Protein AF-A0A966GHR8-F1 (afdb_monomer_lite)

Secondary structure (DS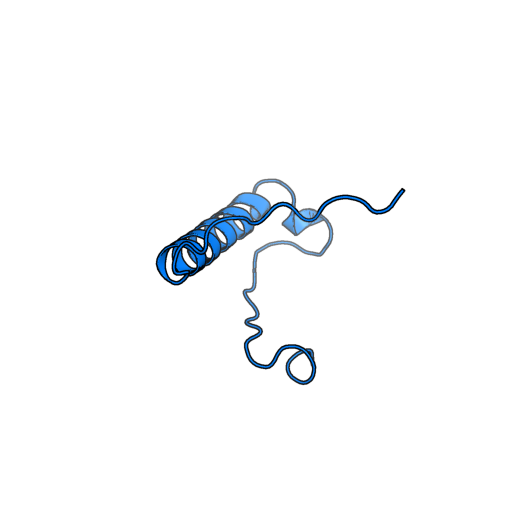SP, 8-state):
--TTT-TT------SS-TTGGGSTTTHHHHHHHHHHHHHHHHHHS--PPP-PPPPP-

Sequence (57 aa):
DWTANAPRVEVIEVPGDHDSMVLEPNVRVLAARMRRVIAAAERARPVAPFVPVRAAE

Structure (mmCIF, N/CA/C/O backbone):
data_AF-A0A966GHR8-F1
#
_entry.id   AF-A0A966GHR8-F1
#
loop_
_atom_site.group_PDB
_atom_site.id
_atom_site.type_symbol
_atom_site.label_atom_id
_atom_site.label_alt_id
_atom_site.label_comp_id
_atom_site.label_asym_id
_atom_site.label_entity_id
_atom_site.label_seq_id
_atom_site.pdbx_PDB_ins_code
_atom_site.Cartn_x
_atom_site.Cartn_y
_atom_site.Cartn_z
_atom_site.occupancy
_atom_site.B_iso_or_equiv
_atom_site.auth_seq_id
_atom_site.auth_comp_id
_atom_site.auth_asym_id
_atom_site.auth_atom_id
_atom_site.pdbx_PDB_model_num
ATOM 1 N N . ASP A 1 1 ? 9.053 -2.148 15.200 1.00 87.12 1 ASP A N 1
ATOM 2 C CA . ASP A 1 1 ? 7.645 -2.576 15.211 1.00 87.12 1 ASP A CA 1
ATOM 3 C C . ASP A 1 1 ? 6.768 -1.346 15.426 1.00 87.12 1 ASP A C 1
ATOM 5 O O . ASP A 1 1 ? 6.990 -0.621 16.388 1.00 87.12 1 ASP A O 1
ATOM 9 N N . TRP A 1 2 ? 5.856 -1.057 14.493 1.00 94.12 2 TRP A N 1
ATOM 10 C CA . TRP A 1 2 ? 4.968 0.116 14.541 1.00 94.12 2 TRP A CA 1
ATOM 11 C C . TRP A 1 2 ? 3.659 -0.140 15.294 1.00 94.12 2 TRP A C 1
ATOM 13 O O . TRP A 1 2 ? 2.945 0.813 15.614 1.00 94.12 2 TRP A O 1
ATOM 23 N N . THR A 1 3 ? 3.347 -1.399 15.608 1.00 94.12 3 THR A N 1
ATOM 24 C CA . THR A 1 3 ? 2.061 -1.793 16.201 1.00 94.12 3 THR A CA 1
ATOM 25 C C . THR A 1 3 ? 1.795 -1.131 17.555 1.00 94.12 3 THR A C 1
ATOM 27 O O . THR A 1 3 ? 0.646 -0.826 17.860 1.00 94.12 3 THR A O 1
ATOM 30 N N . ALA A 1 4 ? 2.842 -0.797 18.318 1.00 95.88 4 ALA A N 1
ATOM 31 C CA . ALA A 1 4 ? 2.723 -0.067 19.583 1.00 95.88 4 ALA A CA 1
ATOM 32 C C . ALA A 1 4 ? 2.073 1.324 19.433 1.00 95.88 4 ALA A C 1
ATOM 34 O O . ALA A 1 4 ? 1.355 1.768 20.322 1.00 95.88 4 ALA A O 1
ATOM 35 N N . ASN A 1 5 ? 2.305 2.003 18.305 1.00 96.94 5 ASN A N 1
ATOM 36 C CA . ASN A 1 5 ? 1.766 3.341 18.033 1.00 96.94 5 ASN A CA 1
ATOM 37 C C . ASN A 1 5 ? 0.531 3.296 17.123 1.00 96.94 5 ASN A C 1
ATOM 39 O O . ASN A 1 5 ? -0.337 4.162 17.195 1.00 96.94 5 ASN A O 1
ATOM 43 N N . ALA A 1 6 ? 0.446 2.283 16.261 1.00 96.12 6 ALA A N 1
ATOM 44 C CA . ALA A 1 6 ? -0.655 2.080 15.334 1.00 96.12 6 ALA A CA 1
ATOM 45 C C . ALA A 1 6 ? -1.106 0.610 15.384 1.00 96.12 6 ALA A C 1
ATOM 47 O O . ALA A 1 6 ? -0.708 -0.182 14.531 1.00 96.12 6 ALA A O 1
ATOM 48 N N . PRO A 1 7 ? -1.975 0.227 16.339 1.00 95.31 7 PRO A N 1
ATOM 49 C CA . PRO A 1 7 ? -2.352 -1.177 16.556 1.00 95.31 7 PRO A CA 1
ATOM 50 C C . PRO A 1 7 ? -3.042 -1.857 15.367 1.00 95.31 7 PRO A C 1
ATOM 52 O O . PRO A 1 7 ? -3.164 -3.074 15.336 1.00 95.31 7 PRO A O 1
ATOM 55 N N . ARG A 1 8 ? -3.524 -1.072 14.396 1.00 93.38 8 ARG A N 1
ATOM 56 C CA . ARG A 1 8 ? -4.165 -1.553 13.163 1.00 93.38 8 ARG A CA 1
ATOM 57 C C . ARG A 1 8 ? -3.300 -1.346 11.915 1.00 93.38 8 ARG A C 1
ATOM 59 O O . ARG A 1 8 ? -3.842 -1.271 10.818 1.00 93.38 8 ARG A O 1
ATOM 66 N N . VAL A 1 9 ? -1.990 -1.156 12.073 1.00 95.19 9 VAL A N 1
ATOM 67 C CA . VAL A 1 9 ? -1.077 -1.016 10.932 1.00 95.19 9 VAL A CA 1
ATOM 68 C C . VAL A 1 9 ? -0.975 -2.340 10.171 1.00 95.19 9 VAL A C 1
ATOM 70 O O . VAL A 1 9 ? -0.871 -3.405 10.774 1.00 95.19 9 VAL A O 1
ATOM 73 N N . GLU A 1 10 ? -0.998 -2.264 8.845 1.00 94.88 10 GLU A N 1
ATOM 74 C CA . GLU A 1 10 ? -0.792 -3.390 7.932 1.00 94.88 10 GLU A CA 1
ATOM 75 C C . GLU A 1 10 ? 0.448 -3.100 7.078 1.00 94.88 10 GLU A C 1
ATOM 77 O O . GLU A 1 10 ? 0.657 -1.961 6.652 1.00 94.88 10 GLU A O 1
ATOM 82 N N . VAL A 1 11 ? 1.267 -4.122 6.820 1.00 95.62 11 VAL A N 1
ATOM 83 C CA . VAL A 1 11 ? 2.424 -4.028 5.921 1.00 95.62 11 VAL A CA 1
ATOM 84 C C . VAL A 1 11 ? 2.089 -4.746 4.620 1.00 95.62 11 VAL A C 1
ATOM 86 O O . VAL A 1 11 ? 1.754 -5.927 4.626 1.00 95.62 11 VAL A O 1
ATOM 89 N N . ILE A 1 12 ? 2.192 -4.029 3.501 1.00 96.25 12 ILE A N 1
ATOM 90 C CA . ILE A 1 12 ? 1.973 -4.568 2.158 1.00 96.25 12 ILE A CA 1
ATOM 91 C C . ILE A 1 12 ? 3.274 -4.415 1.378 1.00 96.25 12 ILE A C 1
ATOM 93 O O . ILE A 1 12 ? 3.697 -3.296 1.091 1.00 96.25 12 ILE A O 1
ATOM 97 N N . GLU A 1 13 ? 3.887 -5.535 1.013 1.00 96.81 13 GLU A N 1
ATOM 98 C CA . GLU A 1 13 ? 5.096 -5.535 0.193 1.00 96.81 13 GLU A CA 1
ATOM 99 C C . GLU A 1 13 ? 4.776 -5.176 -1.264 1.00 96.81 13 GLU A C 1
ATOM 101 O O . GLU A 1 13 ? 3.750 -5.583 -1.829 1.00 96.81 13 GLU A O 1
ATOM 106 N N . VAL A 1 14 ? 5.667 -4.402 -1.882 1.00 97.69 14 VAL A N 1
ATOM 107 C CA . VAL A 1 14 ? 5.589 -3.998 -3.289 1.00 97.69 14 VAL A CA 1
ATOM 108 C C . VAL A 1 14 ? 6.957 -4.171 -3.958 1.00 97.69 14 VAL A C 1
ATOM 110 O O . V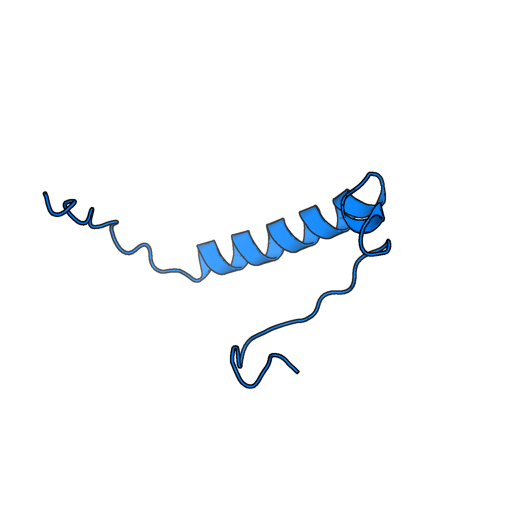AL A 1 14 ? 7.967 -4.174 -3.257 1.00 97.69 14 VAL A O 1
ATOM 113 N N . PRO A 1 15 ? 7.015 -4.330 -5.294 1.00 98.44 15 PRO A N 1
ATOM 114 C CA . PRO A 1 15 ? 8.281 -4.427 -6.015 1.00 98.44 15 PRO A CA 1
ATOM 115 C C . PRO A 1 15 ? 9.133 -3.157 -5.903 1.00 98.44 15 PRO A C 1
ATOM 117 O O . PRO A 1 15 ? 8.596 -2.054 -5.811 1.00 98.44 15 PRO A O 1
ATOM 120 N N . GLY A 1 16 ? 10.450 -3.326 -6.014 1.00 97.44 16 GLY A N 1
ATOM 121 C CA . GLY A 1 16 ? 11.431 -2.248 -5.903 1.00 97.44 16 GLY A CA 1
ATOM 122 C C . GLY A 1 16 ? 12.020 -2.108 -4.499 1.00 97.44 16 GLY A C 1
ATOM 123 O O . GLY A 1 16 ? 11.557 -2.712 -3.535 1.00 97.44 16 GLY A O 1
ATOM 124 N N . ASP A 1 17 ? 13.079 -1.318 -4.417 1.00 97.19 17 ASP A N 1
ATOM 125 C CA . ASP A 1 17 ? 13.682 -0.817 -3.181 1.00 97.19 17 ASP A CA 1
ATOM 126 C C . ASP A 1 17 ? 13.168 0.600 -2.866 1.00 97.19 17 ASP A C 1
ATOM 128 O O . ASP A 1 17 ? 12.213 1.067 -3.485 1.00 97.19 17 ASP A O 1
ATOM 132 N N . HIS A 1 18 ? 13.793 1.293 -1.910 1.00 96.19 18 HIS A N 1
ATOM 133 C CA . HIS A 1 18 ? 13.381 2.636 -1.486 1.00 96.19 18 HIS A CA 1
ATOM 134 C C . HIS A 1 18 ? 13.222 3.627 -2.651 1.00 96.19 1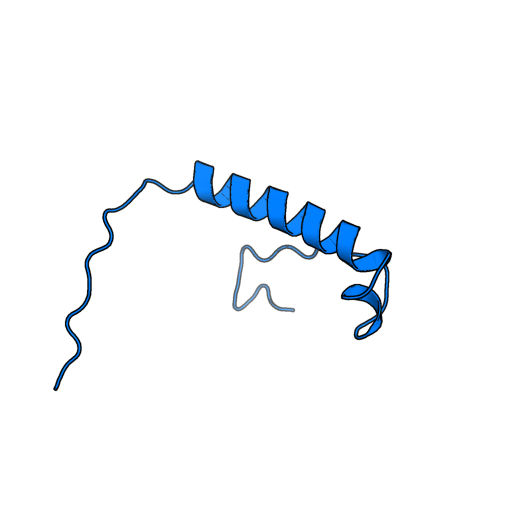8 HIS A C 1
ATOM 136 O O . HIS A 1 18 ? 12.258 4.393 -2.675 1.00 96.19 18 HIS A O 1
ATOM 142 N N . ASP A 1 19 ? 14.125 3.565 -3.631 1.00 96.75 19 ASP A N 1
ATOM 143 C CA . ASP A 1 19 ? 14.180 4.521 -4.735 1.00 96.75 19 ASP A CA 1
ATOM 144 C C . ASP A 1 19 ? 13.330 4.051 -5.918 1.00 96.75 19 ASP A C 1
ATOM 146 O O . ASP A 1 19 ? 12.595 4.822 -6.535 1.00 96.75 19 ASP A O 1
ATOM 150 N N . SER A 1 20 ? 13.397 2.760 -6.240 1.00 98.12 20 SER A N 1
ATOM 151 C CA . SER A 1 20 ? 12.725 2.203 -7.412 1.00 98.12 20 SER A CA 1
ATOM 152 C C . SER A 1 20 ? 11.262 1.831 -7.166 1.00 98.12 20 SER A C 1
ATOM 154 O O . SER A 1 20 ? 10.523 1.688 -8.141 1.00 98.12 20 SER A O 1
ATOM 156 N N . MET A 1 21 ? 10.799 1.700 -5.915 1.00 97.44 21 MET A N 1
ATOM 157 C CA . MET A 1 21 ? 9.395 1.360 -5.612 1.00 97.44 21 MET A CA 1
ATOM 158 C C . MET A 1 21 ? 8.398 2.443 -6.052 1.00 97.44 21 MET A C 1
ATOM 160 O O . MET A 1 21 ? 7.217 2.156 -6.258 1.00 97.44 21 MET A O 1
ATOM 164 N N . VAL A 1 22 ? 8.864 3.686 -6.211 1.00 97.19 22 VAL A N 1
ATOM 165 C CA . VAL A 1 22 ? 8.046 4.839 -6.628 1.00 97.19 22 VAL A CA 1
ATOM 166 C C . VAL A 1 22 ? 8.155 5.159 -8.121 1.00 97.19 22 VAL A C 1
ATOM 168 O O . VAL A 1 22 ? 7.507 6.090 -8.595 1.00 97.19 22 VAL A O 1
ATOM 171 N N . LEU A 1 23 ? 8.932 4.381 -8.877 1.00 98.19 23 LEU A N 1
ATOM 172 C CA . LEU A 1 23 ? 9.143 4.568 -10.313 1.00 98.19 23 LEU A CA 1
ATOM 173 C C . LEU A 1 23 ? 8.465 3.465 -11.131 1.00 98.19 23 LEU A C 1
ATOM 175 O O . LEU A 1 23 ? 8.132 2.393 -10.625 1.00 98.19 23 LEU A O 1
ATOM 179 N N . GLU A 1 24 ? 8.250 3.719 -12.420 1.00 98.12 24 GLU A N 1
ATOM 180 C CA . GLU A 1 24 ? 7.748 2.694 -13.337 1.00 98.12 24 GLU A CA 1
ATOM 181 C C . GLU A 1 24 ? 8.808 1.595 -13.566 1.00 98.12 24 GLU A C 1
ATOM 183 O O . GLU A 1 24 ? 9.985 1.919 -13.731 1.00 98.12 24 GLU A O 1
ATOM 188 N N . PRO A 1 25 ? 8.418 0.302 -13.601 1.00 97.00 25 PRO A N 1
ATOM 189 C CA . PRO A 1 25 ? 7.043 -0.219 -13.570 1.00 97.00 25 PRO A CA 1
ATOM 190 C C . PRO A 1 25 ? 6.457 -0.461 -12.161 1.00 97.00 25 PRO A C 1
ATOM 192 O O . PRO A 1 25 ? 5.274 -0.789 -12.025 1.00 97.00 25 PRO A O 1
ATOM 195 N N . ASN A 1 26 ? 7.271 -0.348 -11.109 1.00 98.31 26 ASN A N 1
ATOM 196 C CA . ASN A 1 26 ? 6.938 -0.776 -9.745 1.00 98.31 26 ASN A CA 1
ATOM 197 C C . ASN A 1 26 ? 5.790 0.030 -9.117 1.00 98.31 26 ASN A C 1
ATOM 199 O O . ASN A 1 26 ? 4.900 -0.536 -8.471 1.00 98.31 26 ASN A O 1
ATOM 203 N N . VAL A 1 27 ? 5.753 1.340 -9.378 1.00 98.06 27 VAL A N 1
ATOM 204 C CA . VAL A 1 27 ? 4.771 2.283 -8.819 1.00 98.06 27 VAL A CA 1
ATOM 205 C C . VAL A 1 27 ? 3.320 1.886 -9.105 1.00 98.06 27 VAL A C 1
ATOM 207 O O . VAL A 1 27 ? 2.426 2.165 -8.303 1.00 98.06 27 VAL A O 1
ATOM 210 N N . ARG A 1 28 ? 3.061 1.159 -10.201 1.00 98.44 28 ARG A N 1
ATOM 211 C CA . ARG A 1 28 ? 1.719 0.652 -10.539 1.00 98.44 28 ARG A CA 1
ATOM 212 C C . ARG A 1 28 ? 1.159 -0.265 -9.462 1.00 98.44 28 ARG A C 1
ATOM 214 O O . ARG A 1 28 ? -0.040 -0.216 -9.180 1.00 98.44 28 ARG A O 1
ATOM 221 N N . VAL A 1 29 ? 2.007 -1.093 -8.851 1.00 98.31 29 VAL A N 1
ATOM 222 C CA . VAL A 1 29 ? 1.586 -2.018 -7.792 1.00 98.31 29 VAL A CA 1
ATOM 223 C C . VAL A 1 29 ? 1.233 -1.237 -6.530 1.00 98.31 29 VAL A C 1
ATOM 225 O O . VAL A 1 29 ? 0.153 -1.449 -5.974 1.00 98.31 29 VAL A O 1
ATOM 228 N N . LEU A 1 30 ? 2.086 -0.289 -6.129 1.00 97.38 30 LEU A N 1
ATOM 229 C CA . LEU A 1 30 ? 1.837 0.593 -4.988 1.00 97.38 30 LEU A CA 1
ATOM 230 C C . LEU A 1 30 ? 0.524 1.370 -5.155 1.00 97.38 30 LEU A C 1
ATOM 232 O O . LEU A 1 30 ? -0.360 1.294 -4.299 1.00 97.38 30 LEU A O 1
ATOM 236 N N . ALA A 1 31 ? 0.347 2.033 -6.299 1.00 98.19 31 ALA A N 1
ATOM 237 C CA . ALA A 1 31 ? -0.853 2.802 -6.610 1.00 98.19 31 ALA A CA 1
ATOM 238 C C . ALA A 1 31 ? -2.122 1.928 -6.602 1.00 98.19 31 ALA A C 1
ATOM 240 O O . ALA A 1 31 ? -3.158 2.319 -6.056 1.00 98.19 31 ALA A O 1
ATOM 241 N N . ALA A 1 32 ? -2.055 0.710 -7.151 1.00 98.44 32 ALA A N 1
ATOM 242 C CA . ALA A 1 32 ? -3.184 -0.217 -7.142 1.00 98.44 32 ALA A CA 1
ATOM 243 C C . ALA A 1 32 ? -3.578 -0.656 -5.721 1.00 98.44 32 ALA A C 1
ATOM 245 O O . ALA A 1 32 ? -4.773 -0.800 -5.443 1.00 98.44 32 ALA A O 1
ATOM 246 N N . ARG A 1 33 ? -2.604 -0.857 -4.821 1.00 97.81 33 ARG A N 1
ATOM 247 C CA . ARG A 1 33 ? -2.856 -1.170 -3.405 1.00 97.81 33 ARG A CA 1
ATOM 248 C C . ARG A 1 33 ? -3.471 0.023 -2.678 1.00 97.81 33 ARG A C 1
ATOM 250 O O . ARG A 1 33 ? -4.532 -0.143 -2.076 1.00 97.81 33 ARG A O 1
ATOM 257 N N . MET A 1 34 ? -2.889 1.215 -2.827 1.00 97.56 34 MET A N 1
ATOM 258 C CA . MET A 1 34 ? -3.410 2.460 -2.248 1.00 97.56 34 MET A CA 1
ATOM 259 C C . MET A 1 34 ? -4.865 2.716 -2.657 1.00 97.56 34 MET A C 1
ATOM 261 O O . MET A 1 34 ? -5.714 2.956 -1.801 1.00 97.56 34 MET A O 1
ATOM 265 N N . ARG A 1 35 ? -5.194 2.561 -3.948 1.00 98.19 35 ARG A N 1
ATOM 266 C CA . ARG A 1 35 ? -6.570 2.735 -4.444 1.00 98.19 35 ARG A CA 1
ATOM 267 C C . ARG A 1 35 ? -7.574 1.845 -3.709 1.00 98.19 35 ARG A C 1
ATOM 269 O O . ARG A 1 35 ? -8.672 2.288 -3.385 1.00 98.19 35 ARG A O 1
ATOM 276 N N . ARG A 1 36 ? -7.223 0.577 -3.461 1.00 97.62 36 ARG A N 1
ATOM 277 C CA . ARG A 1 36 ? -8.121 -0.385 -2.799 1.00 97.62 36 ARG A CA 1
ATOM 278 C C . ARG A 1 36 ? -8.384 -0.003 -1.344 1.00 97.62 36 ARG A C 1
ATOM 280 O O . ARG A 1 36 ? -9.540 -0.044 -0.926 1.00 97.62 36 ARG A O 1
ATOM 287 N N . VAL A 1 37 ? -7.340 0.368 -0.599 1.00 96.38 37 VAL A N 1
ATOM 288 C CA . VAL A 1 37 ? -7.468 0.703 0.830 1.00 96.38 37 VAL A CA 1
ATOM 289 C C . VAL A 1 37 ? -8.164 2.044 1.045 1.00 96.38 37 VAL A C 1
ATOM 291 O O . VAL A 1 37 ? -9.014 2.138 1.925 1.00 96.38 37 VAL A O 1
ATOM 294 N N . ILE A 1 38 ? -7.908 3.040 0.188 1.00 95.62 38 ILE A N 1
ATOM 295 C CA . ILE A 1 38 ? -8.630 4.321 0.214 1.00 95.62 38 ILE A CA 1
ATOM 296 C C . ILE A 1 38 ? -10.118 4.082 -0.046 1.00 95.62 38 ILE A C 1
ATOM 298 O O . ILE A 1 38 ? -10.947 4.464 0.773 1.00 95.62 38 ILE A O 1
ATOM 302 N N . ALA A 1 39 ? -10.462 3.349 -1.109 1.00 96.44 39 ALA A N 1
ATOM 303 C CA . ALA A 1 39 ? -11.859 3.064 -1.424 1.00 96.44 39 ALA A CA 1
ATOM 304 C C . ALA A 1 39 ? -12.567 2.278 -0.301 1.00 96.44 39 ALA A C 1
ATOM 306 O O . ALA A 1 39 ? -13.759 2.460 -0.065 1.00 96.44 39 ALA A O 1
ATOM 307 N N . ALA A 1 40 ? -11.861 1.376 0.389 1.00 93.69 40 ALA A N 1
ATOM 308 C CA . ALA A 1 40 ? -12.406 0.676 1.550 1.00 93.69 40 ALA A CA 1
ATOM 309 C C . ALA A 1 40 ? -12.655 1.624 2.732 1.00 93.69 40 ALA A C 1
ATOM 311 O O . ALA A 1 40 ? -13.721 1.559 3.342 1.00 93.69 40 ALA A O 1
ATOM 312 N N . ALA A 1 41 ? -11.715 2.527 3.016 1.00 92.12 41 ALA A N 1
ATOM 313 C CA . ALA A 1 41 ? -11.856 3.525 4.069 1.00 92.12 41 ALA A CA 1
ATOM 314 C C . ALA A 1 41 ? -13.002 4.509 3.785 1.00 92.12 41 ALA A C 1
ATOM 316 O O . ALA A 1 41 ? -13.778 4.818 4.686 1.00 92.12 41 ALA A O 1
ATOM 317 N N . GLU A 1 42 ? -13.155 4.948 2.535 1.00 92.81 42 GLU A N 1
ATOM 318 C CA . GLU A 1 42 ? -14.255 5.819 2.107 1.00 92.81 42 GLU A CA 1
ATOM 319 C C . GLU A 1 42 ? -15.621 5.154 2.299 1.00 92.81 42 GLU A C 1
ATOM 321 O O . GLU A 1 42 ? -16.542 5.793 2.796 1.00 92.81 42 GLU A O 1
ATOM 326 N N . ARG A 1 43 ? -15.749 3.856 1.985 1.00 92.25 43 ARG A N 1
ATOM 327 C CA . ARG A 1 43 ? -16.987 3.097 2.241 1.00 92.25 43 ARG A CA 1
ATOM 328 C C . ARG A 1 43 ? -17.268 2.888 3.728 1.00 92.25 43 ARG A C 1
ATOM 330 O O . ARG A 1 43 ? -18.427 2.810 4.119 1.00 92.25 43 ARG A O 1
ATOM 337 N N . ALA A 1 44 ? -16.224 2.745 4.541 1.00 86.56 44 ALA A N 1
ATOM 338 C CA . ALA A 1 44 ? -16.351 2.504 5.976 1.00 86.56 44 ALA A CA 1
ATOM 339 C C . ALA A 1 44 ? -16.638 3.781 6.779 1.00 86.56 44 ALA A C 1
ATOM 341 O O . ALA A 1 44 ? -17.108 3.692 7.912 1.00 86.56 44 ALA A O 1
ATOM 342 N N . ARG A 1 45 ? -16.338 4.964 6.230 1.00 78.12 45 ARG A N 1
ATOM 343 C CA . ARG A 1 45 ? -16.512 6.236 6.927 1.00 78.12 45 ARG A CA 1
ATOM 344 C C . ARG A 1 45 ? -17.959 6.728 6.793 1.00 78.12 45 ARG A C 1
ATOM 346 O O . ARG A 1 45 ? -18.382 7.051 5.685 1.00 78.12 45 ARG A O 1
ATOM 353 N N . PRO A 1 46 ? -18.706 6.893 7.901 1.00 69.50 46 PRO A N 1
ATOM 354 C CA . PRO A 1 46 ? -19.903 7.720 7.881 1.00 69.50 46 PRO A CA 1
ATOM 355 C C . PRO A 1 46 ? -19.474 9.136 7.491 1.00 69.50 46 PRO A C 1
ATOM 357 O O . PRO A 1 46 ? -18.550 9.685 8.100 1.00 69.50 46 PRO A O 1
ATOM 360 N N . VAL A 1 47 ? -20.095 9.719 6.465 1.00 68.12 47 VAL A N 1
ATOM 361 C CA . VAL A 1 47 ? -19.828 11.106 6.064 1.00 68.12 47 VAL A CA 1
ATOM 362 C C . VAL A 1 47 ? -20.270 12.020 7.207 1.00 68.12 47 VAL A C 1
ATOM 364 O O . VAL A 1 47 ? -21.438 12.380 7.321 1.00 68.12 47 VAL A O 1
ATOM 367 N N . ALA A 1 48 ? -19.337 12.367 8.091 1.00 67.81 48 ALA A N 1
ATOM 368 C CA . ALA A 1 48 ? -19.521 13.463 9.023 1.00 67.81 48 ALA A CA 1
ATOM 369 C C . ALA A 1 48 ? -19.341 14.773 8.237 1.00 67.81 48 ALA A C 1
ATOM 371 O O . ALA A 1 48 ? -18.366 14.884 7.483 1.00 67.81 48 ALA A O 1
ATOM 372 N N . PRO A 1 49 ? -20.248 15.753 8.375 1.00 71.62 49 PRO A N 1
ATOM 373 C CA . PRO A 1 49 ? -20.092 17.035 7.709 1.00 71.62 49 PRO A CA 1
ATOM 374 C C . PRO A 1 49 ? -18.772 17.686 8.132 1.00 71.62 49 PRO A C 1
ATOM 376 O O . PRO A 1 49 ? -18.423 17.709 9.314 1.00 71.62 49 PRO A O 1
ATOM 379 N N . PHE A 1 50 ? -18.026 18.198 7.154 1.00 77.62 50 PHE A N 1
ATOM 380 C CA . PHE A 1 50 ? -16.832 18.989 7.423 1.00 77.62 50 PHE A CA 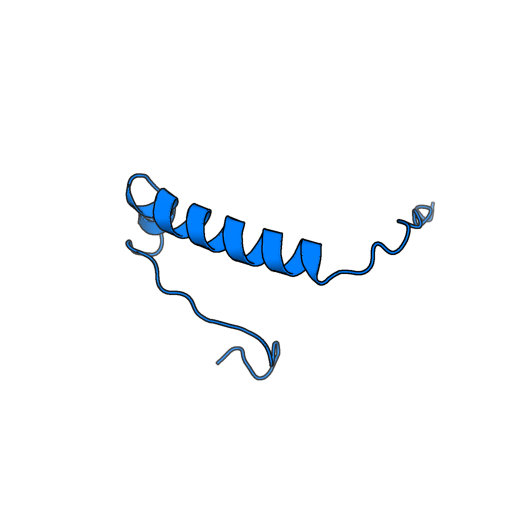1
ATOM 381 C C . PHE A 1 50 ? -17.244 20.266 8.160 1.00 77.62 50 PHE A C 1
ATOM 383 O O . PHE A 1 50 ? -18.010 21.071 7.630 1.00 77.62 50 PHE A O 1
ATOM 390 N N . VAL A 1 51 ? -16.737 20.445 9.380 1.00 79.31 51 VAL A N 1
ATOM 391 C CA . VAL A 1 51 ? -16.892 21.686 10.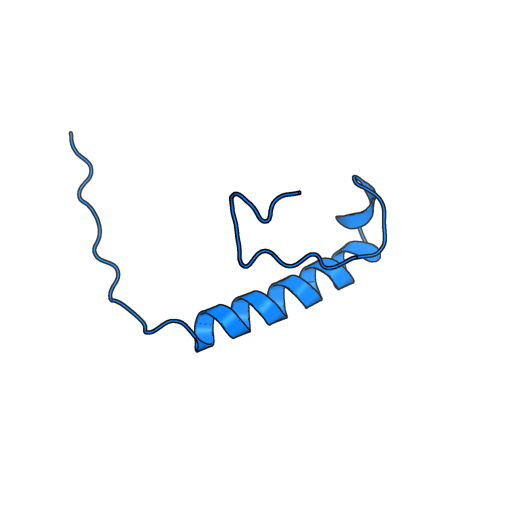142 1.00 79.31 51 VAL A CA 1
ATOM 392 C C . VAL A 1 51 ? -15.602 22.490 9.962 1.00 79.31 51 VAL A C 1
ATOM 394 O O . VAL A 1 51 ? -14.577 22.094 10.523 1.00 79.31 51 VAL A O 1
ATOM 397 N N . PRO A 1 52 ? -15.598 23.581 9.173 1.00 78.06 52 PRO A N 1
ATOM 398 C CA . PRO A 1 52 ? -14.417 24.421 9.043 1.00 78.06 52 PRO A CA 1
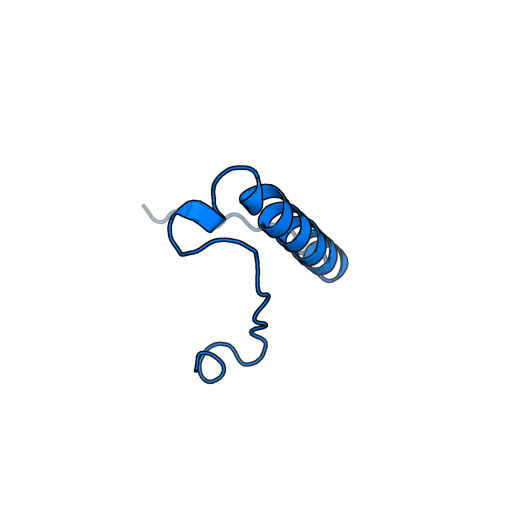ATOM 399 C C . PRO A 1 52 ? -14.077 25.037 10.401 1.00 78.06 52 PRO A C 1
ATOM 401 O O . PRO A 1 52 ? -14.900 25.720 11.013 1.00 78.06 52 PRO A O 1
ATOM 404 N N . VAL A 1 53 ? -12.855 24.799 10.873 1.00 77.88 53 VAL A N 1
ATOM 405 C CA . VAL A 1 53 ? -12.323 25.474 12.058 1.00 77.88 53 VAL A CA 1
ATOM 406 C C . VAL A 1 53 ? -11.887 26.870 11.618 1.00 77.88 53 VAL A C 1
ATOM 408 O O . VAL A 1 53 ? -11.126 27.004 10.660 1.00 77.88 53 VAL A O 1
ATOM 411 N N . ARG A 1 54 ? -12.402 27.918 12.270 1.00 73.88 54 ARG A N 1
ATOM 412 C CA . ARG A 1 54 ? -11.948 29.292 12.015 1.00 73.88 54 ARG A CA 1
ATOM 413 C C . ARG A 1 54 ? -10.481 29.399 12.434 1.00 73.88 54 ARG A C 1
ATOM 415 O O . ARG A 1 54 ? -10.139 28.963 13.532 1.00 73.88 54 ARG A O 1
ATOM 422 N N . ALA A 1 55 ? -9.634 29.952 11.569 1.00 64.75 55 ALA A N 1
ATOM 423 C CA . ALA A 1 55 ? -8.270 30.301 11.945 1.00 64.75 55 ALA A CA 1
ATOM 424 C C . ALA A 1 55 ? -8.326 31.340 13.075 1.00 64.75 55 ALA A C 1
ATOM 426 O O . ALA A 1 55 ? -9.090 32.301 12.979 1.00 64.75 55 ALA A O 1
ATOM 427 N N . ALA A 1 56 ? -7.579 31.106 14.154 1.00 59.56 56 ALA A N 1
ATOM 428 C CA . ALA A 1 56 ? -7.333 32.130 15.159 1.00 59.56 56 ALA A CA 1
ATOM 429 C C . ALA A 1 56 ? -6.407 33.189 14.539 1.00 59.56 56 ALA A C 1
ATOM 431 O O . ALA A 1 56 ? -5.434 32.818 13.879 1.00 59.56 56 ALA A O 1
ATOM 432 N N . GLU A 1 57 ? -6.777 34.462 14.699 1.00 56.31 57 GLU A N 1
ATOM 433 C CA . GLU A 1 57 ? -5.985 35.635 14.297 1.00 56.31 57 GLU A CA 1
ATOM 434 C C . GLU A 1 57 ? -4.688 35.763 15.105 1.00 56.31 57 GLU A C 1
ATOM 436 O O . GLU A 1 57 ? -4.696 35.398 16.306 1.00 56.31 57 GLU A O 1
#

Radius of gyration: 16.72 Å; chains: 1; bounding box: 34×41×33 Å

pLDDT: mean 90.32, std 11.31, range [56.31, 98.44]

Foldseek 3Di:
DCCVVPVPDDDDDWDDDPVPCCDPPGVVRVVVVVVVVVVVVVVVDDPDDDDDDDDDD